Protein AF-A0A087UHM8-F1 (afdb_monomer)

Foldseek 3Di:
DLLVLLVVLLCCLLPPVLDPPDDPVSVVVNVVSLVVLLVQCPPPDPVSVLSSLVSVLVCLVSVSADPVRLVVVLVSLVVQCPPPDPSSVVSSVVSVVSSCVSPPDNPPADPVNVVVVVVVVVVVVVVVD

Nearest PDB structures (foldseek):
  6qj3-assembly1_A  TM=7.814E-01  e=3.454E-04  Thermochaetoides thermophila DSM 1495
  7q2y-assembly1_D  TM=8.364E-01  e=6.526E-03  Saccharomyces cerevisiae S288C
  7q2x-assembly1_D  TM=8.656E-01  e=9.486E-03  Saccharomyces cerevisiae S288C
  7qen-assembly1_D  TM=7.804E-01  e=3.825E-03  Saccharomyces cerevisiae
  8sor-assembly1_A  TM=7.474E-01  e=3.058E-01  Homo sapiens

Structure (mmCIF, N/CA/C/O backbone):
data_AF-A0A087UHM8-F1
#
_entry.id   AF-A0A087UHM8-F1
#
loop_
_atom_site.group_PDB
_atom_site.id
_atom_site.type_symbol
_atom_site.label_atom_id
_atom_site.label_alt_id
_atom_site.label_comp_id
_atom_site.label_asym_id
_atom_site.label_entity_id
_atom_site.label_seq_id
_atom_site.pdbx_PDB_ins_code
_atom_site.Cartn_x
_atom_site.Cartn_y
_atom_site.Cartn_z
_atom_site.occupancy
_atom_site.B_iso_or_equiv
_atom_site.auth_seq_id
_atom_site.auth_comp_id
_atom_site.auth_asym_id
_atom_site.auth_atom_id
_atom_site.pdbx_PDB_model_num
ATOM 1 N N . MET A 1 1 ? 13.728 0.138 -16.136 1.00 85.81 1 MET A N 1
ATOM 2 C CA . MET A 1 1 ? 13.274 1.528 -15.888 1.00 85.81 1 MET A CA 1
ATOM 3 C C . MET A 1 1 ? 12.219 1.598 -14.777 1.00 85.81 1 MET A C 1
ATOM 5 O O . MET A 1 1 ? 12.567 2.065 -13.703 1.00 85.81 1 MET A O 1
ATOM 9 N N . ARG A 1 2 ? 10.997 1.052 -14.948 1.00 93.50 2 ARG A N 1
ATOM 10 C CA . ARG A 1 2 ? 9.902 1.112 -13.938 1.00 93.50 2 ARG A CA 1
ATOM 11 C C . ARG A 1 2 ? 10.306 0.722 -12.505 1.00 93.50 2 ARG A C 1
ATOM 13 O O . ARG A 1 2 ? 10.028 1.460 -11.571 1.00 93.50 2 ARG A O 1
ATOM 20 N N . ASN A 1 3 ? 11.028 -0.387 -12.336 1.00 95.88 3 ASN A N 1
ATOM 21 C CA . ASN A 1 3 ? 11.473 -0.840 -11.009 1.00 95.88 3 ASN A CA 1
ATOM 22 C C . ASN A 1 3 ? 12.474 0.109 -10.335 1.00 95.88 3 ASN A C 1
ATOM 24 O O . ASN A 1 3 ? 12.480 0.207 -9.112 1.00 95.88 3 ASN A O 1
ATOM 28 N N . CYS A 1 4 ? 13.317 0.780 -11.125 1.00 96.50 4 CYS A N 1
ATOM 29 C CA . CYS A 1 4 ? 14.265 1.770 -10.617 1.00 96.50 4 CYS A CA 1
ATOM 30 C C . CYS A 1 4 ? 13.507 3.010 -10.131 1.00 96.50 4 CYS A C 1
ATOM 32 O O . CYS A 1 4 ? 13.696 3.429 -8.996 1.00 96.50 4 CYS A O 1
ATOM 34 N N . ALA A 1 5 ? 12.562 3.510 -10.937 1.00 96.44 5 ALA A N 1
ATOM 35 C CA . ALA A 1 5 ? 11.702 4.624 -10.544 1.00 96.44 5 ALA A CA 1
ATOM 36 C C . ALA A 1 5 ? 10.929 4.319 -9.250 1.00 96.44 5 ALA A C 1
ATOM 38 O O . ALA A 1 5 ? 10.967 5.114 -8.321 1.00 96.44 5 ALA A O 1
ATOM 39 N N . LEU A 1 6 ? 10.324 3.129 -9.138 1.00 97.31 6 LEU A N 1
ATOM 40 C CA . LEU A 1 6 ? 9.666 2.684 -7.903 1.00 97.31 6 LEU A CA 1
ATOM 41 C C . LEU A 1 6 ? 10.606 2.692 -6.692 1.00 97.31 6 LEU A C 1
ATOM 43 O O . LEU A 1 6 ? 10.217 3.140 -5.618 1.00 97.31 6 LEU A O 1
ATOM 47 N N . ALA A 1 7 ? 11.840 2.204 -6.854 1.00 96.25 7 ALA A N 1
ATOM 48 C CA . ALA A 1 7 ? 12.822 2.212 -5.774 1.00 96.25 7 ALA A CA 1
ATOM 49 C C . ALA A 1 7 ? 13.168 3.643 -5.338 1.00 96.25 7 ALA A C 1
ATOM 51 O O . ALA A 1 7 ? 13.171 3.921 -4.143 1.00 96.25 7 ALA A O 1
ATOM 52 N N . MET A 1 8 ? 13.394 4.546 -6.295 1.00 96.50 8 MET A N 1
ATOM 53 C CA . MET A 1 8 ? 13.693 5.952 -6.017 1.00 96.50 8 MET A CA 1
ATOM 54 C C . MET A 1 8 ? 12.533 6.655 -5.308 1.00 96.50 8 MET A C 1
ATOM 56 O O . MET A 1 8 ? 12.761 7.331 -4.310 1.00 96.50 8 MET A O 1
ATOM 60 N N . ILE A 1 9 ? 11.295 6.440 -5.765 1.00 96.06 9 ILE A N 1
ATOM 61 C CA . ILE A 1 9 ? 10.095 6.983 -5.111 1.00 96.06 9 ILE A CA 1
ATOM 62 C C . ILE A 1 9 ? 10.006 6.488 -3.665 1.00 96.06 9 ILE A C 1
ATOM 64 O O . ILE A 1 9 ? 9.800 7.283 -2.753 1.00 96.06 9 ILE A O 1
ATOM 68 N N . GLY A 1 10 ? 10.232 5.191 -3.438 1.00 95.50 10 GLY A N 1
ATOM 69 C CA . GLY A 1 10 ? 10.250 4.619 -2.094 1.00 95.50 10 GLY A CA 1
ATOM 70 C C . GLY A 1 10 ? 11.295 5.253 -1.177 1.00 95.50 10 GLY A C 1
ATOM 71 O O . GLY A 1 10 ? 11.014 5.508 -0.008 1.00 95.50 10 GLY A O 1
ATOM 72 N N . VAL A 1 11 ? 12.492 5.538 -1.701 1.00 94.38 11 VAL A N 1
ATOM 73 C CA . VAL A 1 11 ? 13.535 6.236 -0.939 1.00 94.38 11 VAL A CA 1
ATOM 74 C C . VAL A 1 11 ? 13.058 7.634 -0.559 1.00 94.38 11 VAL A C 1
ATOM 76 O O . VAL A 1 11 ? 13.056 7.928 0.632 1.00 94.38 11 VAL A O 1
ATOM 79 N N . ILE A 1 12 ? 12.578 8.430 -1.523 1.00 93.50 12 ILE A N 1
ATOM 80 C CA . ILE A 1 12 ? 12.076 9.801 -1.309 1.00 93.50 12 ILE A CA 1
ATOM 81 C C . ILE A 1 12 ? 10.981 9.822 -0.237 1.00 93.50 12 ILE A C 1
ATOM 83 O O . ILE A 1 12 ? 11.089 10.569 0.739 1.00 93.50 12 ILE A O 1
ATOM 87 N N . LEU A 1 13 ? 9.969 8.958 -0.375 1.00 92.94 13 LEU A N 1
ATOM 88 C CA . LEU A 1 13 ? 8.872 8.837 0.587 1.00 92.94 13 LEU A CA 1
ATOM 89 C C . LEU A 1 13 ? 9.386 8.529 1.999 1.00 92.94 13 LEU A C 1
ATOM 91 O O . LEU A 1 13 ? 8.918 9.126 2.963 1.00 92.94 13 LEU A O 1
ATOM 95 N N . SER A 1 14 ? 10.381 7.645 2.117 1.00 91.62 14 SER A N 1
ATOM 96 C CA . SER A 1 14 ? 10.913 7.231 3.416 1.00 91.62 14 SER A CA 1
ATOM 97 C C . SER A 1 14 ? 11.894 8.206 4.069 1.00 91.62 14 SER A C 1
ATOM 99 O O . SER A 1 14 ? 12.005 8.206 5.287 1.00 91.62 14 SER A O 1
ATOM 101 N N . SER A 1 15 ? 12.656 8.979 3.290 1.00 85.69 15 SER A N 1
ATOM 102 C CA . SER A 1 15 ? 13.743 9.815 3.821 1.00 85.69 15 SER A CA 1
ATOM 103 C C . SER A 1 15 ? 13.376 11.286 3.947 1.00 85.69 15 SER A C 1
ATOM 105 O O . SER A 1 15 ? 13.920 11.971 4.805 1.00 85.69 15 SER A O 1
ATOM 107 N N . THR A 1 16 ? 12.492 11.782 3.081 1.00 77.56 16 THR A N 1
ATOM 108 C CA . THR A 1 16 ? 12.178 13.219 2.997 1.00 77.56 16 THR A CA 1
ATOM 109 C C . THR A 1 16 ? 10.747 13.539 3.392 1.00 77.56 16 THR A C 1
ATOM 111 O O . THR A 1 16 ? 10.503 14.588 3.975 1.00 77.56 16 THR A O 1
ATOM 114 N N . LEU A 1 17 ? 9.809 12.626 3.126 1.00 77.88 17 LEU A N 1
ATOM 115 C CA . LEU A 1 17 ? 8.379 12.869 3.321 1.00 77.88 17 LEU A CA 1
ATOM 116 C C . LEU A 1 17 ? 7.784 12.075 4.489 1.00 77.88 17 LEU A C 1
ATOM 118 O O . LEU A 1 17 ? 6.568 12.056 4.632 1.00 77.88 17 LEU A O 1
ATOM 122 N N . ALA A 1 18 ? 8.610 11.413 5.305 1.00 74.44 18 ALA A N 1
ATOM 123 C CA . ALA A 1 18 ? 8.161 10.624 6.456 1.00 74.44 18 ALA A CA 1
ATOM 124 C C . ALA A 1 18 ? 7.846 11.471 7.705 1.00 74.44 18 ALA A C 1
ATOM 126 O O . ALA A 1 18 ? 7.227 10.968 8.634 1.00 74.44 18 ALA A O 1
ATOM 127 N N . ASN A 1 19 ? 8.259 12.742 7.736 1.00 74.06 19 ASN A N 1
ATOM 128 C CA . ASN A 1 19 ? 8.084 13.613 8.899 1.00 74.06 19 ASN A CA 1
ATOM 129 C C . ASN A 1 19 ? 6.641 14.129 9.011 1.00 74.06 19 ASN A C 1
ATOM 131 O O . ASN A 1 19 ? 6.028 14.492 8.011 1.00 74.06 19 ASN A O 1
ATOM 135 N N . GLU A 1 20 ? 6.132 14.264 10.237 1.00 68.88 20 GLU A N 1
ATOM 136 C CA . GLU A 1 20 ? 4.790 14.819 10.491 1.00 68.88 20 GLU A CA 1
ATOM 137 C C . GLU A 1 20 ? 4.698 16.327 10.179 1.00 68.88 20 GLU A C 1
ATOM 139 O O . GLU A 1 20 ? 3.629 16.839 9.857 1.00 68.88 20 GLU A O 1
ATOM 144 N N . ASN A 1 21 ? 5.832 17.037 10.196 1.00 78.19 21 ASN A N 1
ATOM 145 C CA . ASN A 1 21 ? 5.917 18.484 9.970 1.00 78.19 21 ASN A CA 1
ATOM 146 C C . ASN A 1 21 ? 6.279 18.842 8.517 1.00 78.19 21 ASN A C 1
ATOM 148 O O . ASN A 1 21 ? 7.210 19.613 8.278 1.00 78.19 21 ASN A O 1
ATOM 152 N N . ILE A 1 22 ? 5.577 18.267 7.540 1.00 84.69 22 ILE A N 1
ATOM 153 C CA . ILE A 1 22 ? 5.756 18.602 6.118 1.00 84.69 22 ILE A CA 1
ATOM 154 C C . ILE A 1 22 ? 4.816 19.731 5.679 1.00 84.69 22 ILE A C 1
ATOM 156 O O . ILE A 1 22 ? 3.696 19.879 6.169 1.00 84.69 22 ILE A O 1
ATOM 160 N N . SER A 1 23 ? 5.264 20.554 4.733 1.00 90.31 23 SER A N 1
ATOM 161 C CA . SER A 1 23 ? 4.442 21.612 4.141 1.00 90.31 23 SER A CA 1
ATOM 162 C C . SER A 1 23 ? 3.270 21.034 3.333 1.00 90.31 23 SER A C 1
ATOM 164 O O . SER A 1 23 ? 3.332 19.916 2.824 1.00 90.31 23 SER A O 1
ATOM 166 N N . LYS A 1 24 ? 2.215 21.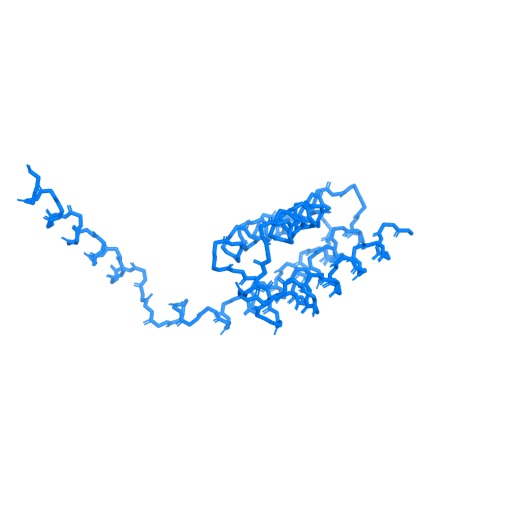829 3.097 1.00 89.44 24 LYS A N 1
ATOM 167 C CA . LYS A 1 24 ? 1.071 21.412 2.253 1.00 89.44 24 LYS A CA 1
ATOM 168 C C . LYS A 1 24 ? 1.490 20.937 0.855 1.00 89.44 24 LYS A C 1
ATOM 170 O O . LYS A 1 24 ? 0.857 20.059 0.278 1.00 89.44 24 LYS A O 1
ATOM 175 N N . LYS A 1 25 ? 2.551 21.528 0.296 1.00 91.38 25 LYS A N 1
ATOM 176 C CA . LYS A 1 25 ? 3.088 21.138 -1.014 1.00 91.38 25 LYS A CA 1
ATOM 177 C C . LYS A 1 25 ? 3.743 19.756 -0.959 1.00 91.38 25 LYS A C 1
ATOM 179 O O . LYS A 1 25 ? 3.548 18.957 -1.867 1.00 91.38 25 LYS A O 1
ATOM 184 N N . GLU A 1 26 ? 4.502 19.483 0.095 1.00 90.25 26 GLU A N 1
ATOM 185 C CA . GLU A 1 26 ? 5.150 18.188 0.326 1.00 90.25 26 GLU A CA 1
ATOM 186 C C . GLU A 1 26 ? 4.132 17.095 0.644 1.00 90.25 26 GLU A C 1
ATOM 188 O O . GLU A 1 26 ? 4.271 15.982 0.148 1.00 90.25 26 GLU A O 1
ATOM 193 N N . GLN A 1 27 ? 3.071 17.424 1.383 1.00 89.81 27 GLN A N 1
ATOM 194 C CA . GLN A 1 27 ? 1.961 16.507 1.633 1.00 89.81 27 GLN A CA 1
ATOM 195 C C . GLN A 1 27 ? 1.271 16.094 0.329 1.00 89.81 27 GLN A C 1
ATOM 197 O O . GLN A 1 27 ? 1.101 14.907 0.073 1.00 89.81 27 GLN A O 1
ATOM 202 N N . LYS A 1 28 ? 0.969 17.054 -0.553 1.00 91.62 28 LYS A N 1
ATOM 203 C CA . LYS A 1 28 ? 0.406 16.746 -1.873 1.00 91.62 28 LYS A CA 1
ATOM 204 C C . LYS A 1 28 ? 1.347 15.872 -2.712 1.00 91.62 28 LYS A C 1
ATOM 206 O O . LYS A 1 28 ? 0.912 14.902 -3.321 1.00 91.62 28 LYS A O 1
ATOM 211 N N . LEU A 1 29 ? 2.645 16.184 -2.718 1.00 93.12 29 LEU A N 1
ATOM 212 C CA . LEU A 1 29 ? 3.638 15.369 -3.424 1.00 93.12 29 LEU A CA 1
ATOM 213 C C . LEU A 1 29 ? 3.701 13.941 -2.862 1.00 93.12 29 LEU A C 1
ATOM 215 O O . LEU A 1 29 ? 3.833 12.986 -3.621 1.00 93.12 29 LEU A O 1
ATOM 219 N N . ARG A 1 30 ? 3.605 13.785 -1.540 1.00 92.94 30 ARG A N 1
ATOM 220 C CA . ARG A 1 30 ? 3.571 12.482 -0.875 1.00 92.94 30 ARG A CA 1
ATOM 221 C C . ARG A 1 30 ? 2.387 11.647 -1.356 1.00 92.94 30 ARG A C 1
ATOM 223 O O . ARG A 1 30 ? 2.595 10.498 -1.737 1.00 92.94 30 ARG A O 1
ATOM 230 N N . GLU A 1 31 ? 1.192 12.231 -1.377 1.00 92.88 31 GLU A N 1
ATOM 231 C CA . GLU A 1 31 ? -0.027 11.578 -1.867 1.00 92.88 31 GLU A CA 1
ATOM 232 C C . GLU A 1 31 ? 0.134 11.126 -3.328 1.00 92.88 31 GLU A C 1
ATOM 234 O O . GLU A 1 31 ? -0.065 9.952 -3.636 1.00 92.88 31 GLU A O 1
ATOM 239 N N . GLU A 1 32 ? 0.602 12.016 -4.210 1.00 95.50 32 GLU A N 1
ATOM 240 C CA . GLU A 1 32 ? 0.828 11.715 -5.634 1.00 95.50 32 GLU A CA 1
ATOM 241 C C . GLU A 1 32 ? 1.853 10.584 -5.840 1.00 95.50 32 GLU A C 1
ATOM 243 O O . GLU A 1 32 ? 1.663 9.678 -6.662 1.00 95.50 32 GLU A O 1
ATOM 248 N N . LEU A 1 33 ? 2.957 10.616 -5.086 1.00 95.94 33 LEU A N 1
ATOM 249 C CA . LEU A 1 33 ? 4.006 9.601 -5.151 1.00 95.94 33 LEU A CA 1
ATOM 250 C C . LEU A 1 33 ? 3.529 8.247 -4.620 1.00 95.94 33 LEU A C 1
ATOM 252 O O . LEU A 1 33 ? 3.871 7.213 -5.203 1.00 95.94 33 LEU A O 1
ATOM 256 N N . LEU A 1 34 ? 2.749 8.238 -3.539 1.00 95.88 34 LEU A N 1
ATOM 257 C CA . LEU A 1 34 ? 2.176 7.014 -2.991 1.00 95.88 34 LEU A CA 1
ATOM 258 C C . LEU A 1 34 ? 1.177 6.400 -3.979 1.00 95.88 34 LEU A C 1
ATOM 260 O O . LEU A 1 34 ? 1.309 5.220 -4.311 1.00 95.88 34 LEU A O 1
ATOM 264 N N . GLU A 1 35 ? 0.284 7.206 -4.557 1.00 96.38 35 GLU A N 1
ATOM 265 C CA . GLU A 1 35 ? -0.648 6.774 -5.606 1.00 96.38 35 GLU A CA 1
ATOM 266 C C . GLU A 1 35 ? 0.102 6.170 -6.807 1.00 96.38 35 GLU A C 1
ATOM 268 O O . GLU A 1 35 ? -0.279 5.130 -7.355 1.00 96.38 35 GLU A O 1
ATOM 273 N N . HIS A 1 36 ? 1.239 6.759 -7.192 1.00 96.69 36 HIS A N 1
ATOM 274 C CA . HIS A 1 36 ? 2.081 6.223 -8.262 1.00 96.69 36 HIS A CA 1
ATOM 275 C C . HIS A 1 36 ? 2.648 4.834 -7.952 1.00 96.69 36 HIS A C 1
ATOM 277 O O . HIS A 1 36 ? 2.771 4.014 -8.873 1.00 96.69 36 HIS A O 1
ATOM 283 N N . VAL A 1 37 ? 3.000 4.556 -6.694 1.00 97.69 37 VAL A N 1
ATOM 284 C CA . VAL A 1 37 ? 3.444 3.228 -6.248 1.00 97.69 37 VAL A CA 1
ATOM 285 C C . VAL A 1 37 ? 2.266 2.255 -6.225 1.00 97.69 37 VAL A C 1
ATOM 287 O O . VAL A 1 37 ? 2.374 1.156 -6.776 1.00 97.69 37 VAL A O 1
ATOM 290 N N . GLU A 1 38 ? 1.132 2.658 -5.656 1.00 97.25 38 GLU A N 1
ATOM 291 C CA . GLU A 1 38 ? -0.082 1.843 -5.558 1.00 97.25 38 GLU A CA 1
ATOM 292 C C . GLU A 1 38 ? -0.610 1.425 -6.933 1.00 97.25 38 GLU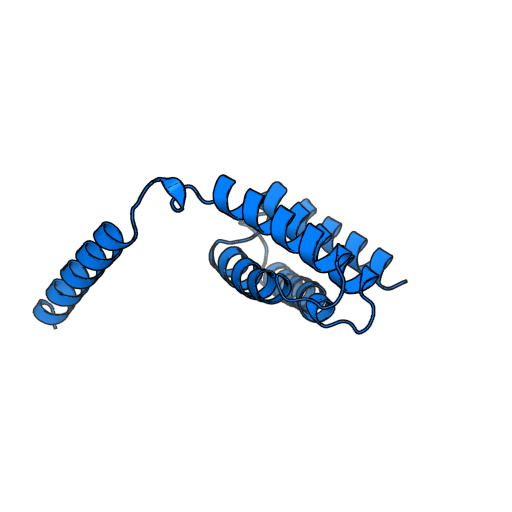 A C 1
ATOM 294 O O . GLU A 1 38 ? -0.900 0.248 -7.164 1.00 97.25 38 GLU A O 1
ATOM 299 N N . ALA A 1 39 ? -0.619 2.340 -7.904 1.00 97.12 39 ALA A N 1
ATOM 300 C CA . ALA A 1 39 ? -1.032 2.054 -9.274 1.00 97.12 39 ALA A CA 1
ATOM 301 C C . ALA A 1 39 ? -0.172 0.963 -9.947 1.00 97.12 39 ALA A C 1
ATOM 303 O O . ALA A 1 39 ? -0.619 0.294 -10.885 1.00 97.12 39 ALA A O 1
ATOM 304 N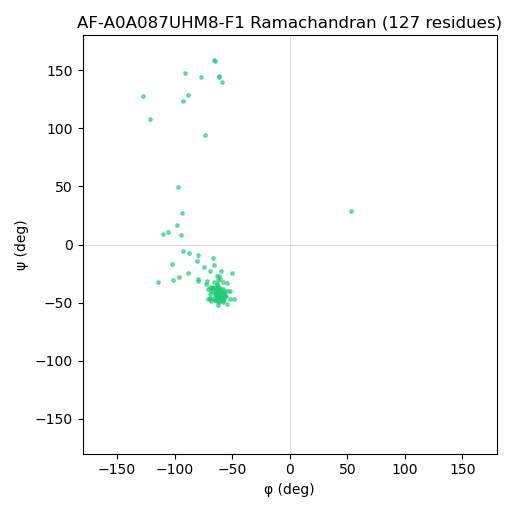 N . ARG A 1 40 ? 1.066 0.731 -9.481 1.00 97.69 40 ARG A N 1
ATOM 305 C CA . ARG A 1 40 ? 1.929 -0.351 -9.988 1.00 97.69 40 ARG A CA 1
ATOM 306 C C . ARG A 1 40 ? 1.593 -1.727 -9.417 1.00 97.69 40 ARG A C 1
ATOM 308 O O . ARG A 1 40 ? 2.074 -2.720 -9.960 1.00 97.69 40 ARG A O 1
ATOM 315 N N . LEU A 1 41 ? 0.715 -1.837 -8.418 1.00 97.94 41 LEU A N 1
ATOM 316 C CA . LEU A 1 41 ? 0.180 -3.126 -7.948 1.00 97.94 41 LEU A CA 1
ATOM 317 C C . LEU A 1 41 ? -0.691 -3.834 -9.004 1.00 97.94 41 LEU A C 1
ATOM 319 O O . LEU A 1 41 ? -0.914 -5.049 -8.918 1.00 97.94 41 LEU A O 1
ATOM 323 N N . LEU A 1 42 ? -1.156 -3.092 -10.013 1.00 96.69 42 LEU A N 1
ATOM 324 C CA . LEU A 1 42 ? -1.944 -3.583 -11.147 1.00 96.69 42 LEU A CA 1
ATOM 325 C C . LEU A 1 42 ? -1.141 -3.656 -12.458 1.00 96.69 42 LEU A C 1
ATOM 327 O O . LEU A 1 42 ? -1.719 -3.866 -13.520 1.00 96.69 42 LEU A O 1
ATOM 331 N N . ASP A 1 43 ? 0.184 -3.496 -12.405 1.00 98.12 43 ASP A N 1
ATOM 332 C CA . ASP A 1 43 ? 1.031 -3.552 -13.598 1.00 98.12 43 ASP A CA 1
ATOM 333 C C . ASP A 1 43 ? 0.959 -4.925 -14.296 1.00 98.12 43 ASP A C 1
ATOM 335 O O . ASP A 1 43 ? 0.874 -5.971 -13.649 1.00 98.12 43 ASP A O 1
ATOM 339 N N . THR A 1 44 ? 1.038 -4.943 -15.627 1.00 97.44 44 THR A N 1
ATOM 340 C CA . THR A 1 44 ? 1.017 -6.187 -16.414 1.00 97.44 44 THR A CA 1
ATOM 341 C C . THR A 1 44 ? 2.197 -7.106 -16.091 1.00 97.44 44 THR A C 1
ATOM 343 O O . THR A 1 44 ? 2.095 -8.327 -16.211 1.00 97.44 44 THR A O 1
ATOM 346 N N . ASN A 1 45 ? 3.322 -6.542 -15.646 1.00 97.81 45 ASN A N 1
ATOM 347 C CA . ASN A 1 45 ? 4.526 -7.284 -15.318 1.00 97.81 45 ASN A CA 1
ATOM 348 C C . ASN A 1 45 ? 4.564 -7.665 -13.824 1.00 97.81 45 ASN A C 1
ATOM 350 O O . ASN A 1 45 ? 4.555 -6.818 -12.927 1.00 97.81 45 ASN A O 1
ATOM 354 N N . SER A 1 46 ? 4.682 -8.966 -13.540 1.00 98.31 46 SER A N 1
ATOM 355 C CA . SER A 1 46 ? 4.751 -9.506 -12.173 1.00 98.31 46 SER A CA 1
ATOM 356 C C . SER A 1 46 ? 5.940 -8.992 -11.352 1.00 98.31 46 SER A C 1
ATOM 358 O O . SER A 1 46 ? 5.818 -8.861 -10.132 1.00 98.31 46 SER A O 1
ATOM 360 N N . PHE A 1 47 ? 7.068 -8.659 -11.983 1.00 98.25 47 PHE A N 1
ATOM 361 C CA . PHE A 1 47 ? 8.232 -8.088 -11.304 1.00 98.25 47 PHE A CA 1
ATOM 362 C C . PHE A 1 47 ? 7.998 -6.639 -10.875 1.00 98.25 47 PHE A C 1
ATOM 364 O O . PHE A 1 47 ? 8.480 -6.245 -9.817 1.00 98.25 47 PHE A O 1
ATOM 371 N N . VAL A 1 48 ? 7.237 -5.862 -11.653 1.00 98.50 48 VAL A N 1
ATOM 372 C CA . VAL A 1 48 ? 6.871 -4.483 -11.289 1.00 98.50 48 VAL A CA 1
ATOM 373 C C . VAL A 1 48 ? 5.898 -4.498 -10.115 1.00 98.50 48 VAL A C 1
ATOM 375 O O . VAL A 1 48 ? 6.136 -3.815 -9.122 1.00 98.50 48 VAL A O 1
ATOM 378 N N . ARG A 1 49 ? 4.873 -5.361 -10.170 1.00 98.56 49 ARG A N 1
ATOM 379 C CA . ARG A 1 49 ? 3.940 -5.566 -9.050 1.00 98.56 49 ARG A CA 1
ATOM 380 C C . ARG A 1 49 ? 4.672 -5.997 -7.784 1.00 98.56 49 ARG A C 1
ATOM 382 O O . ARG A 1 49 ? 4.491 -5.391 -6.737 1.00 98.56 49 ARG A O 1
ATOM 389 N N . SER A 1 50 ? 5.563 -6.986 -7.890 1.00 98.50 50 SER A N 1
ATOM 390 C CA . SER A 1 50 ? 6.388 -7.432 -6.757 1.00 98.50 50 SER A CA 1
ATOM 391 C C . SER A 1 50 ? 7.249 -6.297 -6.198 1.00 98.50 50 SER A C 1
ATOM 393 O O . SER A 1 50 ? 7.340 -6.146 -4.984 1.00 98.50 50 SER A O 1
ATOM 395 N N . LYS A 1 51 ? 7.851 -5.470 -7.064 1.00 98.50 51 LYS A N 1
ATOM 396 C CA . LYS A 1 51 ? 8.666 -4.330 -6.634 1.00 98.50 51 LYS A CA 1
ATOM 397 C C . LYS A 1 51 ? 7.836 -3.253 -5.932 1.00 98.50 51 LYS A C 1
ATOM 399 O O . LYS A 1 51 ? 8.311 -2.705 -4.944 1.00 98.50 51 LYS A O 1
ATOM 404 N N . ALA A 1 52 ? 6.617 -2.980 -6.394 1.00 98.56 52 ALA A N 1
ATOM 405 C CA . ALA A 1 52 ? 5.703 -2.057 -5.723 1.00 98.56 52 ALA A CA 1
ATOM 406 C C . ALA A 1 52 ? 5.375 -2.539 -4.299 1.00 98.56 52 ALA A C 1
ATOM 408 O O . ALA A 1 52 ? 5.511 -1.770 -3.352 1.00 98.56 52 ALA A O 1
ATOM 409 N N . ILE A 1 53 ? 5.078 -3.834 -4.124 1.00 98.56 53 ILE A N 1
ATOM 410 C CA . ILE A 1 53 ? 4.856 -4.423 -2.790 1.00 98.56 53 ILE A CA 1
ATOM 411 C C . ILE A 1 53 ? 6.102 -4.283 -1.905 1.00 98.56 53 ILE A C 1
ATOM 413 O O . ILE A 1 53 ? 5.988 -3.930 -0.738 1.00 98.56 53 ILE A O 1
ATOM 417 N N . GLN A 1 54 ? 7.297 -4.525 -2.448 1.00 98.31 54 GLN A N 1
ATOM 418 C CA . GLN A 1 54 ? 8.550 -4.373 -1.697 1.00 98.31 54 GLN A CA 1
ATOM 419 C C . GLN A 1 54 ? 8.799 -2.931 -1.252 1.00 98.31 54 GLN A C 1
ATOM 421 O O . GLN A 1 54 ? 9.290 -2.714 -0.150 1.00 98.31 54 GLN A O 1
ATOM 426 N N . VAL A 1 55 ? 8.465 -1.949 -2.094 1.00 98.12 55 VAL A N 1
ATOM 427 C CA . VAL A 1 55 ? 8.561 -0.530 -1.730 1.00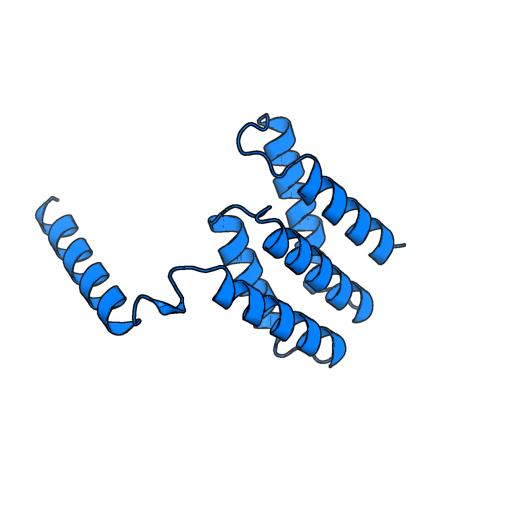 98.12 55 VAL A CA 1
ATOM 428 C C . VAL A 1 55 ? 7.589 -0.209 -0.600 1.00 98.12 55 VAL A C 1
ATOM 430 O O . VAL A 1 55 ? 8.013 0.350 0.404 1.00 98.12 55 VAL A O 1
ATOM 433 N N . LEU A 1 56 ? 6.328 -0.631 -0.707 1.00 97.81 56 LEU A N 1
ATOM 434 C CA . LEU A 1 56 ? 5.327 -0.427 0.345 1.00 97.81 56 LEU A CA 1
ATOM 435 C C . LEU A 1 56 ? 5.728 -1.115 1.659 1.00 97.81 56 LEU A C 1
ATOM 437 O O . LEU A 1 56 ? 5.570 -0.536 2.728 1.00 97.81 56 LEU A O 1
ATOM 441 N N . LYS A 1 57 ? 6.318 -2.314 1.585 1.00 96.81 57 LYS A N 1
ATOM 442 C CA . LYS A 1 57 ? 6.863 -3.030 2.748 1.00 96.81 57 LYS A CA 1
ATOM 443 C C . LYS A 1 57 ? 7.994 -2.255 3.426 1.00 96.81 57 LYS A C 1
ATOM 445 O O . LYS A 1 57 ? 8.017 -2.165 4.644 1.00 96.81 57 LYS A O 1
ATOM 450 N N . MET A 1 58 ? 8.897 -1.666 2.648 1.00 96.25 58 MET A N 1
ATOM 451 C CA . MET A 1 58 ? 9.960 -0.811 3.181 1.00 96.25 58 MET A CA 1
ATOM 452 C C . MET A 1 58 ? 9.400 0.464 3.836 1.00 96.25 58 MET A C 1
ATOM 454 O O . MET A 1 58 ? 9.945 0.913 4.838 1.00 96.25 58 MET A O 1
ATOM 458 N N . LEU A 1 59 ? 8.336 1.063 3.286 1.00 94.88 59 LEU A N 1
ATOM 459 C CA . LEU A 1 59 ? 7.685 2.220 3.917 1.00 94.88 59 LEU A CA 1
ATOM 460 C C . LEU A 1 59 ? 7.046 1.837 5.253 1.00 94.88 59 LEU A C 1
ATOM 462 O O . LEU A 1 59 ? 7.215 2.552 6.233 1.00 94.88 59 LEU A O 1
ATOM 466 N N . LEU A 1 60 ? 6.384 0.680 5.293 1.00 93.44 60 LEU A N 1
ATOM 467 C CA . LEU A 1 60 ? 5.847 0.091 6.514 1.00 93.44 60 LEU A CA 1
ATOM 468 C C . LEU A 1 60 ? 6.946 -0.146 7.566 1.00 93.44 60 LEU A C 1
ATOM 470 O O . LEU A 1 60 ? 6.787 0.251 8.712 1.00 93.44 60 LEU A O 1
ATOM 474 N N . GLU A 1 61 ? 8.074 -0.740 7.174 1.00 92.00 61 GLU A N 1
ATOM 475 C CA . GLU A 1 61 ? 9.232 -0.996 8.051 1.00 92.00 61 GLU A CA 1
ATOM 476 C C . GLU A 1 61 ? 9.822 0.249 8.695 1.00 92.00 61 GLU A C 1
ATOM 478 O O . GLU A 1 61 ? 10.364 0.179 9.792 1.00 92.00 61 GLU A O 1
ATOM 483 N N . LYS A 1 62 ? 9.759 1.368 7.983 1.00 91.69 62 LYS A N 1
ATOM 484 C CA . LYS A 1 62 ? 10.301 2.646 8.433 1.00 91.69 62 LYS A CA 1
ATOM 485 C C . LYS A 1 62 ? 9.261 3.517 9.128 1.00 91.69 62 LYS A C 1
ATOM 487 O O . LYS A 1 62 ? 9.536 4.693 9.335 1.00 91.69 62 LYS A O 1
ATOM 492 N N . GLU A 1 63 ? 8.071 2.976 9.394 1.00 89.31 63 GLU A N 1
ATOM 493 C CA . GLU A 1 63 ? 6.940 3.717 9.966 1.00 89.31 63 GLU A CA 1
ATOM 494 C C . GLU A 1 63 ? 6.611 4.985 9.157 1.00 89.31 63 GLU A C 1
ATOM 496 O O . GLU A 1 63 ? 6.091 5.975 9.656 1.00 89.31 63 GLU A O 1
ATOM 501 N N . ALA A 1 64 ? 6.896 4.942 7.854 1.00 90.69 64 ALA A N 1
ATOM 502 C CA . ALA A 1 64 ? 6.774 6.067 6.944 1.00 90.69 64 ALA A CA 1
ATOM 503 C C . ALA A 1 64 ? 5.410 6.082 6.245 1.00 90.69 64 ALA A C 1
ATOM 505 O O . ALA A 1 64 ? 5.331 6.564 5.118 1.00 90.69 64 ALA A O 1
ATOM 506 N N . LEU A 1 65 ? 4.363 5.519 6.857 1.00 89.25 65 LEU A N 1
ATOM 507 C CA . LEU A 1 65 ? 2.972 5.538 6.391 1.00 89.25 65 LEU A CA 1
ATOM 508 C C . LEU A 1 65 ? 2.083 6.048 7.526 1.00 89.25 65 LEU A C 1
ATOM 510 O O . LEU A 1 65 ? 2.115 5.502 8.628 1.00 89.25 65 LEU A O 1
ATOM 514 N N . ALA A 1 66 ? 1.255 7.051 7.246 1.00 86.94 66 ALA A N 1
ATOM 515 C CA . ALA A 1 66 ? 0.229 7.496 8.178 1.00 86.94 66 ALA A CA 1
ATOM 516 C C . ALA A 1 66 ? -0.811 6.387 8.390 1.00 86.94 66 ALA A C 1
ATOM 518 O O . ALA A 1 66 ? -1.007 5.529 7.529 1.00 86.94 66 ALA A O 1
ATOM 519 N N . SER A 1 67 ? -1.540 6.432 9.510 1.00 84.19 67 SER A N 1
ATOM 520 C CA . SER A 1 67 ? -2.515 5.383 9.853 1.00 84.19 67 SER A CA 1
ATOM 521 C C . SER A 1 67 ? -3.506 5.097 8.717 1.00 84.19 67 SER A C 1
ATOM 523 O O . SER A 1 67 ? -3.697 3.942 8.349 1.00 84.19 67 SER A O 1
ATOM 525 N N . ILE A 1 68 ? -4.094 6.132 8.106 1.00 87.25 68 ILE A N 1
ATOM 526 C CA . ILE A 1 68 ? -5.057 5.963 7.005 1.00 87.25 68 ILE A CA 1
ATOM 527 C C . ILE A 1 68 ? -4.423 5.343 5.749 1.00 87.25 68 ILE A C 1
ATOM 529 O O . ILE A 1 68 ? -4.995 4.432 5.152 1.00 87.25 68 ILE A O 1
ATOM 533 N N . GLU A 1 69 ? -3.218 5.787 5.382 1.00 90.19 69 GLU A N 1
ATOM 534 C CA . GLU A 1 69 ? -2.455 5.257 4.246 1.00 90.19 69 GLU A CA 1
ATOM 535 C C . GLU A 1 69 ? -2.121 3.783 4.478 1.00 90.19 69 GLU A C 1
ATOM 537 O O . GLU A 1 69 ? -2.294 2.948 3.595 1.00 90.19 69 GLU A O 1
ATOM 542 N N . LEU A 1 70 ? -1.706 3.448 5.699 1.00 89.94 70 LEU A N 1
ATOM 543 C CA . LEU A 1 70 ? -1.355 2.097 6.089 1.00 89.94 70 LEU A CA 1
ATOM 544 C C . LEU A 1 70 ? -2.533 1.125 5.907 1.00 89.94 70 LEU A C 1
ATOM 546 O O . LEU A 1 70 ? -2.356 0.055 5.318 1.00 89.94 70 LEU A O 1
ATOM 550 N N . TYR A 1 71 ? -3.733 1.494 6.368 1.00 89.88 71 TYR A N 1
ATOM 551 C CA . TYR A 1 71 ? -4.935 0.673 6.185 1.00 89.88 71 TYR A CA 1
ATOM 552 C C . TYR A 1 71 ? -5.309 0.515 4.703 1.00 89.88 71 TYR A C 1
ATOM 554 O O . TYR A 1 71 ? -5.606 -0.601 4.264 1.00 89.88 71 TYR A O 1
ATOM 562 N N . ASN A 1 72 ? -5.242 1.596 3.920 1.00 93.31 72 ASN A N 1
ATOM 563 C CA . ASN A 1 72 ? -5.536 1.567 2.484 1.00 93.31 72 ASN A CA 1
ATOM 564 C C . ASN A 1 72 ? -4.563 0.648 1.732 1.00 93.31 72 ASN A C 1
ATOM 566 O O . ASN A 1 72 ? -4.981 -0.255 0.999 1.00 93.31 72 ASN A O 1
ATOM 570 N N . VAL A 1 73 ? -3.262 0.807 1.983 1.00 95.44 73 VAL A N 1
ATOM 571 C CA . VAL A 1 73 ? -2.212 -0.038 1.411 1.00 95.44 73 VAL A CA 1
ATOM 572 C C . VAL A 1 73 ? -2.428 -1.497 1.804 1.00 95.44 73 VAL A C 1
ATOM 574 O O . VAL A 1 73 ? -2.409 -2.370 0.935 1.00 95.44 73 VAL A O 1
ATOM 577 N N . ALA A 1 74 ? -2.696 -1.792 3.079 1.00 94.56 74 ALA A N 1
ATOM 578 C CA . ALA A 1 74 ? -2.952 -3.159 3.530 1.00 94.56 74 ALA A CA 1
ATOM 579 C C . ALA A 1 74 ? -4.139 -3.795 2.787 1.00 94.56 74 ALA A C 1
ATOM 581 O O . ALA A 1 74 ? -4.041 -4.938 2.330 1.00 94.56 74 ALA A O 1
ATOM 582 N N . GLN A 1 75 ? -5.226 -3.047 2.570 1.00 95.44 75 GLN A N 1
ATOM 583 C CA . GLN A 1 75 ? -6.376 -3.521 1.800 1.00 95.44 75 GLN A CA 1
ATOM 584 C C . GLN A 1 75 ? -6.007 -3.838 0.340 1.00 95.44 75 GLN A C 1
ATOM 586 O O . GLN A 1 75 ? -6.426 -4.870 -0.199 1.00 95.44 75 GLN A O 1
ATOM 591 N N . LEU A 1 76 ? -5.199 -2.989 -0.303 1.00 97.12 76 LEU A N 1
ATOM 592 C CA . LEU A 1 76 ? -4.707 -3.225 -1.663 1.00 97.12 76 LEU A CA 1
ATOM 593 C C . LEU A 1 76 ? -3.809 -4.468 -1.733 1.00 97.12 76 LEU A C 1
ATOM 595 O O . LEU A 1 76 ? -3.955 -5.287 -2.647 1.00 97.12 76 LEU A O 1
ATOM 599 N N . ILE A 1 77 ? -2.920 -4.654 -0.754 1.00 97.75 77 ILE A N 1
ATOM 600 C CA . ILE A 1 77 ? -2.024 -5.812 -0.683 1.00 97.75 77 ILE A CA 1
ATOM 601 C C . ILE A 1 77 ? -2.789 -7.114 -0.415 1.00 97.75 77 ILE A C 1
ATOM 603 O O . ILE A 1 77 ? -2.471 -8.130 -1.037 1.00 97.75 77 ILE A O 1
ATOM 607 N N . CYS A 1 78 ? -3.841 -7.106 0.408 1.00 97.38 78 CYS A N 1
ATOM 608 C CA . CYS A 1 78 ? -4.713 -8.272 0.598 1.00 97.38 78 CYS A CA 1
ATOM 609 C C . CYS A 1 78 ? -5.253 -8.806 -0.738 1.00 97.38 78 CYS A C 1
ATOM 611 O O . CYS A 1 78 ? -5.229 -10.012 -0.990 1.00 97.38 78 CYS A O 1
ATOM 613 N N . ARG A 1 79 ? -5.630 -7.917 -1.669 1.00 96.38 79 ARG A N 1
ATOM 614 C CA . ARG A 1 79 ? -6.080 -8.298 -3.024 1.00 96.38 79 ARG A CA 1
ATOM 615 C C . ARG A 1 79 ? -4.974 -8.917 -3.887 1.00 96.38 79 ARG A C 1
ATOM 617 O O . ARG A 1 79 ? -5.256 -9.406 -4.981 1.00 96.38 79 ARG A O 1
ATOM 624 N N . ARG A 1 80 ? -3.703 -8.850 -3.477 1.00 97.88 80 ARG A N 1
ATOM 625 C CA . ARG A 1 80 ? -2.551 -9.475 -4.158 1.00 97.88 80 ARG A CA 1
ATOM 626 C C . ARG A 1 80 ? -2.224 -10.872 -3.624 1.00 97.88 80 ARG A C 1
ATOM 628 O O . ARG A 1 80 ? -1.416 -11.568 -4.234 1.00 97.88 80 ARG A O 1
ATOM 635 N N . LEU A 1 81 ? -2.896 -11.343 -2.570 1.00 97.88 81 LEU A N 1
ATOM 636 C CA . LEU A 1 81 ? -2.796 -12.741 -2.129 1.00 97.88 81 LEU A CA 1
ATOM 637 C C . LEU A 1 81 ? -3.306 -13.734 -3.183 1.00 97.88 81 LEU A C 1
ATOM 639 O O . LEU A 1 81 ? -2.820 -14.858 -3.254 1.00 97.88 81 LEU A O 1
ATOM 643 N N . GLN A 1 82 ? -4.235 -13.307 -4.038 1.00 97.12 82 GLN A N 1
ATOM 644 C CA . GLN A 1 82 ? -4.796 -14.108 -5.132 1.00 97.12 82 GLN A CA 1
ATOM 645 C C . GLN A 1 82 ? -4.137 -13.811 -6.488 1.00 97.12 82 GLN A C 1
ATOM 647 O O . GLN A 1 82 ? -4.681 -14.133 -7.542 1.00 97.12 82 GLN A O 1
ATOM 652 N N . ASP A 1 83 ? -2.967 -13.167 -6.494 1.00 98.50 83 ASP A N 1
ATOM 653 C CA . ASP A 1 83 ? -2.272 -12.852 -7.738 1.00 98.50 83 ASP A CA 1
ATOM 654 C C . ASP A 1 83 ? -1.897 -14.121 -8.517 1.00 98.50 83 ASP A C 1
ATOM 656 O O . ASP A 1 83 ? -1.492 -15.116 -7.918 1.00 98.50 83 ASP A O 1
ATOM 660 N N . LYS A 1 84 ? -1.952 -14.087 -9.855 1.00 97.69 84 LYS A N 1
ATOM 661 C CA . LYS A 1 84 ? -1.527 -15.206 -10.714 1.00 97.69 84 LYS A CA 1
ATOM 662 C C . LYS A 1 84 ? -0.064 -15.601 -10.477 1.00 97.69 84 LYS A C 1
ATOM 664 O O . LYS A 1 84 ? 0.269 -16.787 -10.486 1.00 97.69 84 LYS A O 1
ATOM 669 N N . ALA A 1 85 ? 0.813 -14.626 -10.253 1.00 98.31 85 ALA A N 1
ATOM 670 C CA . ALA A 1 85 ? 2.244 -14.848 -10.127 1.00 98.31 85 ALA A CA 1
ATOM 671 C C . ALA A 1 85 ? 2.645 -15.156 -8.673 1.00 98.31 85 ALA A C 1
ATOM 673 O O . ALA A 1 85 ? 2.332 -14.410 -7.744 1.00 98.31 85 ALA A O 1
ATOM 674 N N . SER A 1 86 ? 3.382 -16.251 -8.472 1.00 98.25 86 SER A N 1
ATOM 675 C CA . SER A 1 86 ? 3.795 -16.719 -7.140 1.00 98.25 86 SER A CA 1
ATOM 676 C C . SER A 1 86 ? 4.709 -15.733 -6.408 1.00 98.25 86 SER A C 1
ATOM 678 O O . SER A 1 86 ? 4.597 -15.582 -5.193 1.00 98.25 86 SER A O 1
ATOM 680 N N . ASN A 1 87 ? 5.576 -15.020 -7.134 1.00 98.25 87 ASN A N 1
ATOM 681 C CA . ASN A 1 87 ? 6.437 -13.981 -6.567 1.00 98.25 87 ASN A CA 1
ATOM 682 C C . ASN A 1 87 ? 5.621 -12.832 -5.956 1.00 98.25 87 ASN A C 1
ATOM 684 O O . ASN A 1 87 ? 5.944 -12.379 -4.860 1.00 98.25 87 ASN A O 1
ATOM 688 N N . VAL A 1 88 ? 4.539 -12.405 -6.608 1.00 98.75 88 VAL A N 1
ATOM 689 C CA . VAL A 1 88 ? 3.652 -11.360 -6.085 1.00 98.75 88 VAL A CA 1
ATOM 690 C C . VAL A 1 88 ? 2.965 -11.849 -4.811 1.00 98.75 88 VAL A C 1
ATOM 692 O O . VAL A 1 88 ? 3.037 -11.161 -3.794 1.00 98.75 88 VAL A O 1
ATOM 695 N N . ARG A 1 89 ? 2.404 -13.070 -4.819 1.00 98.75 89 ARG A N 1
ATOM 696 C CA . ARG A 1 89 ? 1.782 -13.671 -3.623 1.00 98.75 89 ARG A CA 1
ATOM 697 C C . ARG A 1 89 ? 2.760 -13.767 -2.448 1.00 98.75 89 ARG A C 1
ATOM 699 O O . ARG A 1 89 ? 2.410 -13.398 -1.332 1.00 98.75 89 ARG A O 1
ATOM 706 N N . LYS A 1 90 ? 4.005 -14.198 -2.697 1.00 98.56 90 LYS A N 1
ATOM 707 C CA . LYS A 1 90 ? 5.063 -14.275 -1.672 1.00 98.56 90 LYS A CA 1
ATOM 708 C C . LYS A 1 90 ? 5.354 -12.910 -1.045 1.00 98.56 90 LYS A C 1
ATOM 710 O O . LYS A 1 90 ? 5.433 -12.812 0.175 1.00 98.56 90 LYS A O 1
ATOM 715 N N . ASN A 1 91 ? 5.496 -11.863 -1.861 1.00 98.50 91 ASN A N 1
ATOM 716 C CA . ASN A 1 91 ? 5.735 -10.511 -1.347 1.00 98.50 91 ASN A CA 1
ATOM 717 C C . ASN A 1 91 ? 4.512 -9.967 -0.588 1.00 98.50 91 ASN A C 1
ATOM 719 O O . ASN A 1 91 ? 4.688 -9.331 0.445 1.00 98.50 91 ASN A O 1
ATOM 723 N N . ALA A 1 92 ? 3.288 -10.251 -1.051 1.00 98.50 92 ALA A N 1
ATOM 724 C CA . ALA A 1 92 ? 2.061 -9.848 -0.361 1.00 98.50 92 ALA A CA 1
ATOM 725 C C . ALA A 1 92 ? 1.947 -10.489 1.033 1.00 98.50 92 ALA A C 1
ATOM 727 O O . ALA A 1 92 ? 1.685 -9.789 2.006 1.00 98.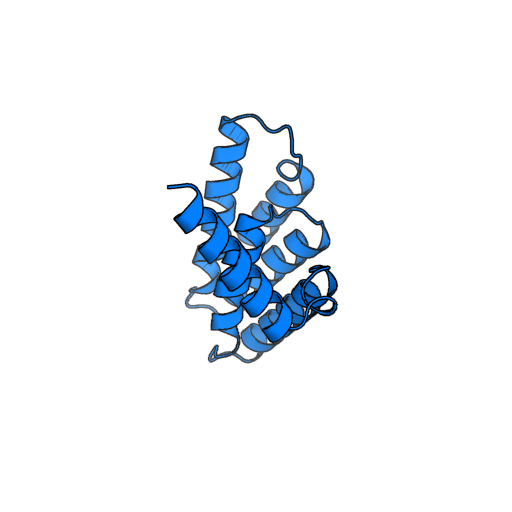50 92 ALA A O 1
ATOM 728 N N . MET A 1 93 ? 2.219 -11.795 1.151 1.00 98.12 93 MET A N 1
ATOM 729 C CA . MET A 1 93 ? 2.251 -12.481 2.451 1.00 98.12 93 MET A CA 1
ATOM 730 C C . MET A 1 93 ? 3.303 -11.879 3.388 1.00 98.12 93 MET A C 1
ATOM 732 O O . MET A 1 93 ? 3.013 -11.642 4.556 1.00 98.12 93 MET A O 1
ATOM 736 N N . ALA A 1 94 ? 4.504 -11.589 2.876 1.00 97.44 94 ALA A N 1
ATOM 737 C CA . ALA A 1 94 ? 5.569 -10.984 3.673 1.00 97.44 94 ALA A CA 1
ATOM 738 C C . ALA A 1 94 ? 5.206 -9.576 4.176 1.00 97.44 94 ALA A C 1
ATOM 740 O O . ALA A 1 94 ? 5.520 -9.239 5.314 1.00 97.44 94 ALA A O 1
ATOM 741 N N . PHE A 1 95 ? 4.533 -8.767 3.350 1.00 97.44 95 PHE A N 1
ATOM 742 C CA . PHE A 1 95 ? 4.001 -7.470 3.771 1.00 97.44 95 PHE A CA 1
ATOM 743 C C . PHE A 1 95 ? 2.952 -7.633 4.878 1.00 97.44 95 PHE A C 1
ATOM 745 O O . PHE A 1 95 ? 3.051 -6.979 5.907 1.00 97.44 95 PHE A O 1
ATOM 752 N N . LEU A 1 96 ? 1.965 -8.518 4.697 1.00 95.50 96 LEU A N 1
ATOM 753 C CA . LEU A 1 96 ? 0.863 -8.671 5.656 1.00 95.50 96 LEU A CA 1
ATOM 754 C C . LEU A 1 96 ? 1.321 -9.236 7.000 1.00 95.50 96 LEU A C 1
ATOM 756 O O . LEU A 1 96 ? 0.846 -8.784 8.037 1.00 95.50 96 LEU A O 1
ATOM 760 N N . ALA A 1 97 ? 2.273 -10.170 6.995 1.00 93.94 97 ALA A N 1
ATOM 761 C CA . ALA A 1 97 ? 2.887 -10.662 8.225 1.00 93.94 97 ALA A CA 1
ATOM 762 C C . ALA A 1 97 ? 3.523 -9.514 9.026 1.00 93.94 97 ALA A C 1
ATOM 764 O O . ALA A 1 97 ? 3.339 -9.409 10.234 1.00 93.94 97 ALA A O 1
ATOM 765 N N . GLN A 1 98 ? 4.222 -8.611 8.339 1.00 92.75 98 GLN A N 1
ATOM 766 C CA . GLN A 1 98 ? 4.828 -7.444 8.966 1.00 92.75 98 GLN A CA 1
ATOM 767 C C . GLN A 1 98 ? 3.800 -6.402 9.409 1.00 92.75 98 GLN A C 1
ATOM 769 O O . GLN A 1 98 ? 3.937 -5.837 10.488 1.00 92.75 98 GLN A O 1
ATOM 774 N N . PHE A 1 99 ? 2.753 -6.186 8.614 1.00 91.94 99 PHE A N 1
ATOM 775 C CA . PHE A 1 99 ? 1.653 -5.292 8.959 1.00 91.94 99 PHE A CA 1
ATOM 776 C C . PHE A 1 99 ? 0.968 -5.723 10.258 1.00 91.94 99 PHE A C 1
ATOM 778 O O . PHE A 1 99 ? 0.724 -4.884 11.116 1.00 91.94 99 PHE A O 1
ATOM 785 N N . ILE A 1 100 ? 0.713 -7.024 10.432 1.00 88.56 100 ILE A N 1
ATOM 786 C CA . ILE A 1 100 ? 0.129 -7.566 11.667 1.00 88.56 100 ILE A CA 1
ATOM 787 C C . ILE A 1 100 ? 1.067 -7.349 12.861 1.00 88.56 100 ILE A C 1
ATOM 789 O O . ILE A 1 100 ? 0.598 -6.977 13.928 1.00 88.56 100 ILE A O 1
ATOM 793 N N . ASN A 1 101 ? 2.379 -7.528 12.679 1.00 85.62 101 ASN A N 1
ATOM 794 C CA . ASN A 1 101 ? 3.356 -7.326 13.754 1.00 85.62 101 ASN A CA 1
ATOM 795 C C . ASN A 1 101 ? 3.480 -5.858 14.190 1.00 85.62 101 ASN A C 1
ATOM 797 O O . ASN A 1 101 ? 3.671 -5.593 15.371 1.00 85.62 101 ASN A O 1
ATOM 801 N N . ILE A 1 102 ? 3.398 -4.915 13.247 1.00 82.12 102 ILE A N 1
ATOM 802 C CA . ILE A 1 102 ? 3.492 -3.472 13.530 1.00 82.12 102 ILE A CA 1
ATOM 803 C C . ILE A 1 102 ? 2.160 -2.931 14.059 1.00 82.12 102 ILE A C 1
ATOM 805 O O . ILE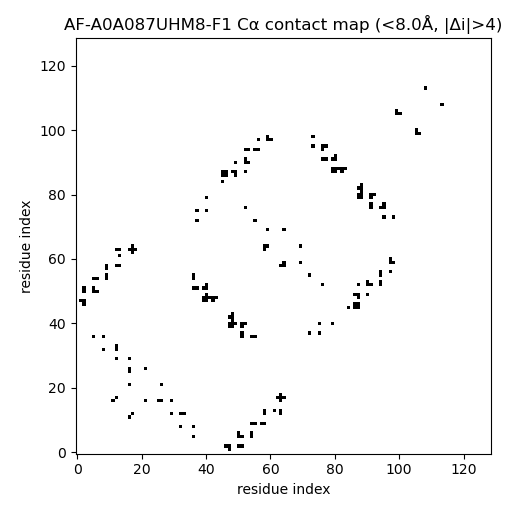 A 1 102 ? 2.133 -2.005 14.869 1.00 82.12 102 ILE A O 1
ATOM 809 N N . ASN A 1 103 ? 1.033 -3.506 13.634 1.00 76.31 103 ASN A N 1
ATOM 810 C CA . ASN A 1 103 ? -0.271 -3.106 14.131 1.00 76.31 103 ASN A CA 1
ATOM 811 C C . ASN A 1 103 ? -0.480 -3.610 15.568 1.00 76.31 103 ASN A C 1
ATOM 813 O O . ASN A 1 103 ? -0.977 -4.713 15.795 1.00 76.31 103 ASN A O 1
ATOM 817 N N . GLN A 1 104 ? -0.166 -2.743 16.531 1.00 67.25 104 GLN A N 1
ATOM 818 C CA . GLN A 1 104 ? -0.352 -2.968 17.968 1.00 67.25 104 GLN A CA 1
ATOM 819 C C . GLN A 1 104 ? -1.763 -3.449 18.359 1.00 67.25 104 GLN A C 1
ATOM 821 O O . GLN A 1 104 ? -1.920 -4.127 19.368 1.00 67.25 104 GLN A O 1
ATOM 826 N N . PHE A 1 105 ? -2.797 -3.161 17.562 1.00 69.12 105 PHE A N 1
ATOM 827 C CA . PHE A 1 105 ? -4.174 -3.560 17.860 1.00 69.12 105 PHE A CA 1
ATOM 828 C C . PHE A 1 105 ? -4.536 -4.949 17.326 1.00 69.12 105 PHE A C 1
ATOM 830 O O . PHE A 1 105 ? -5.425 -5.595 17.880 1.00 69.12 105 PHE A O 1
ATOM 837 N N . ALA A 1 106 ? -3.850 -5.429 16.281 1.00 63.66 106 ALA A N 1
ATOM 838 C CA . ALA A 1 106 ? -4.219 -6.654 15.569 1.00 63.66 106 ALA A CA 1
ATOM 839 C C . ALA A 1 106 ? -4.162 -7.912 16.454 1.00 63.66 106 ALA A C 1
ATOM 841 O O . ALA A 1 106 ? -4.947 -8.836 16.249 1.00 63.66 106 ALA A O 1
ATOM 842 N N . CYS A 1 107 ? -3.269 -7.935 17.446 1.00 61.62 107 CYS A N 1
ATOM 843 C CA . CYS A 1 107 ? -3.099 -9.070 18.357 1.00 61.62 107 CYS A CA 1
ATOM 844 C C . CYS A 1 107 ? -3.739 -8.864 19.740 1.00 61.62 107 CYS A C 1
ATOM 846 O O . CYS A 1 107 ? -3.913 -9.839 20.466 1.00 61.62 107 CYS A O 1
ATOM 848 N N . LEU A 1 108 ? -4.069 -7.625 20.125 1.00 69.94 108 LEU A N 1
ATOM 849 C CA . LEU A 1 108 ? -4.459 -7.299 21.503 1.00 69.94 108 LEU A CA 1
ATOM 850 C C . LEU A 1 108 ? -5.973 -7.265 21.731 1.00 69.94 108 LEU A C 1
ATOM 852 O O . LEU A 1 108 ? -6.415 -7.516 22.849 1.00 69.94 108 LEU A O 1
ATOM 856 N N . ILE A 1 109 ? -6.772 -6.962 20.702 1.00 76.69 109 ILE A N 1
ATOM 857 C CA . ILE A 1 109 ? -8.217 -6.761 20.866 1.00 76.69 109 ILE A CA 1
ATOM 858 C C . ILE A 1 109 ? -8.981 -7.747 19.974 1.00 76.69 109 ILE A C 1
ATOM 860 O O . ILE A 1 109 ? -9.012 -7.577 18.753 1.00 76.69 109 ILE A O 1
ATOM 864 N N . PRO A 1 110 ? -9.631 -8.774 20.554 1.00 83.31 110 PRO A N 1
ATOM 865 C CA . PRO A 1 110 ? -10.471 -9.686 19.793 1.00 83.31 110 PRO A CA 1
ATOM 866 C C . PRO A 1 110 ? -11.610 -8.946 19.084 1.00 83.31 110 PRO A C 1
ATOM 868 O O . PRO A 1 110 ? -12.266 -8.079 19.664 1.00 83.31 110 PRO A O 1
ATOM 871 N N . LEU A 1 111 ? -11.909 -9.349 17.846 1.00 85.00 111 LEU A N 1
ATOM 872 C CA . LEU A 1 111 ? -12.988 -8.755 17.050 1.00 85.00 111 LEU A CA 1
ATOM 873 C C . LEU A 1 111 ? -14.348 -8.691 17.782 1.00 85.00 111 LEU A C 1
ATOM 875 O O . LEU A 1 111 ? -15.022 -7.672 17.636 1.00 85.00 111 LEU A O 1
ATOM 879 N N . PRO A 1 112 ? -14.779 -9.709 18.563 1.00 89.69 112 PRO A N 1
ATOM 880 C CA . PRO A 1 112 ? -16.033 -9.623 19.313 1.00 89.69 112 PRO A CA 1
ATOM 881 C C . PRO A 1 112 ? -16.057 -8.462 20.315 1.00 89.69 112 PRO A C 1
ATOM 883 O O . PRO A 1 112 ? -17.024 -7.709 20.342 1.00 89.69 112 PRO A O 1
ATOM 886 N N . VAL A 1 113 ? -14.963 -8.264 21.059 1.00 88.88 113 VAL A N 1
ATOM 887 C CA . VAL A 1 113 ? -14.826 -7.188 22.058 1.00 88.88 113 VAL A CA 1
ATOM 888 C C . VAL A 1 113 ? -14.898 -5.816 21.389 1.00 88.88 113 VAL A C 1
ATOM 890 O O . VAL A 1 113 ? -15.558 -4.900 21.881 1.00 88.88 113 VAL A O 1
ATOM 893 N N . LEU A 1 114 ? -14.247 -5.680 20.230 1.00 88.06 114 LEU A N 1
ATOM 894 C CA . LEU A 1 114 ? -14.266 -4.435 19.470 1.00 88.06 114 LEU A CA 1
ATOM 895 C C . LEU A 1 114 ? -15.668 -4.120 18.924 1.00 88.06 114 LEU A C 1
ATOM 897 O O 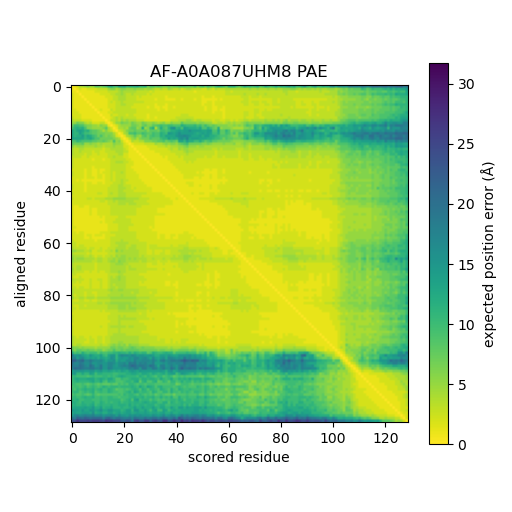. LEU A 1 114 ? -16.092 -2.968 18.969 1.00 88.06 114 LEU A O 1
ATOM 901 N N . LYS A 1 115 ? -16.400 -5.134 18.441 1.00 91.06 115 LYS A N 1
ATOM 902 C CA . LYS A 1 115 ? -17.785 -4.974 17.968 1.00 91.06 115 LYS A CA 1
ATOM 903 C C . LYS A 1 115 ? -18.727 -4.541 19.085 1.00 91.06 115 LYS A C 1
ATOM 905 O O . LYS A 1 115 ? -19.492 -3.605 18.891 1.00 91.06 115 LYS A O 1
ATOM 910 N N . GLU A 1 116 ? -18.637 -5.176 20.247 1.00 94.38 116 GLU A N 1
ATOM 911 C CA . GLU A 1 116 ? -19.460 -4.832 21.409 1.00 94.38 116 GLU A CA 1
ATOM 912 C C . GLU A 1 116 ? -19.199 -3.392 21.882 1.00 94.38 116 GLU A C 1
ATOM 914 O O . GLU A 1 116 ? -20.132 -2.623 22.129 1.00 94.38 116 GLU A O 1
ATOM 919 N N . SER A 1 117 ? -17.922 -2.996 21.929 1.00 91.56 117 SER A N 1
ATOM 920 C CA . SER A 1 117 ? -17.521 -1.627 22.272 1.00 91.56 117 SER A CA 1
ATOM 921 C C . SER A 1 117 ? -18.063 -0.618 21.254 1.00 91.56 117 SER A C 1
ATOM 923 O O . SER A 1 117 ? -18.644 0.39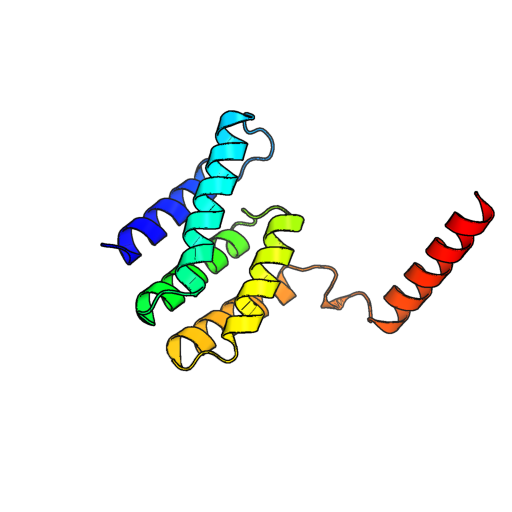6 21.634 1.00 91.56 117 SER A O 1
ATOM 925 N N . PHE A 1 118 ? -17.948 -0.922 19.956 1.00 92.31 118 PHE A N 1
ATOM 926 C CA . PHE A 1 118 ? -18.495 -0.092 18.881 1.00 92.31 118 PHE A CA 1
ATOM 927 C C . PHE A 1 118 ? -20.018 0.074 18.989 1.00 92.31 118 PHE A C 1
ATOM 929 O O . PHE A 1 118 ? -20.524 1.192 18.917 1.00 92.31 118 PHE A O 1
ATOM 936 N N . GLU A 1 119 ? -20.758 -1.014 19.214 1.00 96.25 119 GLU A N 1
ATOM 937 C CA . GLU A 1 119 ? -22.215 -0.973 19.384 1.00 96.25 119 GLU A CA 1
ATOM 938 C C . GLU A 1 119 ? -22.636 -0.144 20.604 1.00 96.25 119 GLU A C 1
ATOM 940 O O . GLU A 1 119 ? -23.623 0.592 20.540 1.00 96.25 119 GLU A O 1
ATOM 945 N N . THR A 1 120 ? -21.880 -0.236 21.699 1.00 95.50 120 THR A N 1
ATOM 946 C CA . THR A 1 120 ? -22.122 0.529 22.928 1.00 95.50 120 THR A CA 1
ATOM 947 C C . THR A 1 120 ? -21.945 2.029 22.694 1.00 95.50 120 THR A C 1
ATOM 949 O O . THR A 1 120 ? -22.832 2.812 23.036 1.00 95.50 120 THR A O 1
ATOM 952 N N . GLU A 1 121 ? -20.850 2.438 22.053 1.00 95.56 121 GLU A N 1
ATOM 953 C CA . GLU A 1 121 ? -20.604 3.848 21.724 1.00 95.56 121 GLU A CA 1
ATOM 954 C C . GLU A 1 121 ? -21.613 4.385 20.696 1.00 95.56 121 GLU A C 1
ATOM 956 O O . GLU A 1 121 ? -22.099 5.508 20.829 1.00 95.56 121 GLU A O 1
ATOM 961 N N . CYS A 1 122 ? -22.027 3.572 19.717 1.00 95.06 122 CYS A N 1
ATOM 962 C CA . CYS A 1 122 ? -23.088 3.952 18.783 1.00 95.06 122 CYS A CA 1
ATOM 963 C C . CYS A 1 122 ? -24.444 4.179 19.467 1.00 95.06 122 CYS A C 1
ATOM 965 O O . CYS A 1 122 ? -25.208 5.029 19.010 1.00 95.06 122 CYS A O 1
ATOM 967 N N . LYS A 1 123 ? -24.772 3.427 20.527 1.00 96.12 123 LYS A N 1
ATOM 968 C CA . LYS A 1 123 ? -25.995 3.656 21.316 1.00 96.12 123 LYS A CA 1
ATOM 969 C C . LYS A 1 123 ? -25.909 4.971 22.087 1.00 96.12 123 LYS A C 1
ATOM 971 O O . LYS A 1 123 ? -26.801 5.797 21.932 1.00 96.12 123 LYS A O 1
ATOM 976 N N . LYS A 1 124 ? -24.800 5.213 22.797 1.00 95.81 124 LYS A N 1
ATOM 977 C CA . LYS A 1 124 ? -24.559 6.479 23.513 1.00 95.81 124 LYS A CA 1
ATOM 978 C C . LYS A 1 124 ? -24.666 7.689 22.587 1.00 95.81 124 LYS A C 1
ATOM 980 O O . LYS A 1 124 ? -25.317 8.667 22.928 1.00 95.81 124 LYS A O 1
ATOM 985 N N . LEU A 1 125 ? -24.080 7.606 21.390 1.00 95.50 125 LEU A N 1
ATOM 986 C CA . LEU A 1 125 ? -24.136 8.692 20.411 1.00 95.50 125 LEU A CA 1
ATOM 987 C C . LEU A 1 125 ? -25.574 9.021 19.982 1.00 95.50 125 LEU A C 1
ATOM 989 O O . LEU A 1 125 ? -25.893 10.189 19.792 1.00 95.50 125 LEU A O 1
ATOM 993 N N . LYS A 1 126 ? -26.440 8.009 19.846 1.00 95.19 126 LYS A N 1
ATOM 994 C CA . LYS A 1 126 ? -27.861 8.201 19.513 1.00 95.19 126 LYS A CA 1
ATOM 995 C C . LYS A 1 126 ? -28.665 8.795 20.665 1.00 95.19 126 LYS A C 1
ATOM 997 O O . LYS A 1 126 ? -29.621 9.499 20.403 1.00 95.19 126 LYS A O 1
ATOM 1002 N N . GLU A 1 127 ? -28.302 8.498 21.909 1.00 94.81 127 GLU A N 1
ATOM 1003 C CA . GLU A 1 127 ? -28.950 9.062 23.104 1.00 94.81 127 GLU A CA 1
ATOM 1004 C C . GLU A 1 127 ? -28.553 10.528 23.353 1.00 94.81 127 GLU A C 1
ATOM 1006 O O . GLU A 1 127 ? -29.250 11.244 24.067 1.00 94.81 127 GLU A O 1
ATOM 1011 N N . MET A 1 128 ? -27.437 10.978 22.77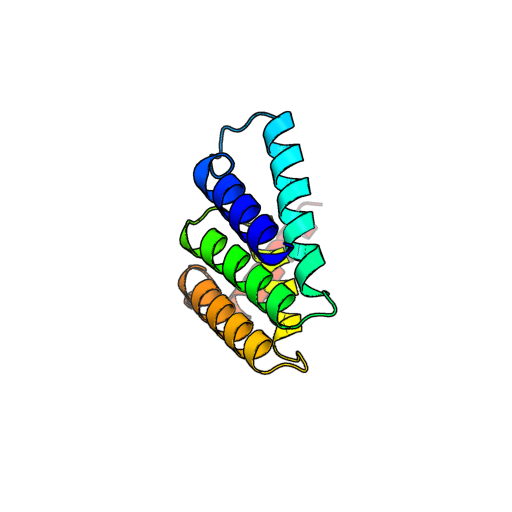0 1.00 88.94 128 MET A N 1
ATOM 1012 C CA . MET A 1 128 ? -26.965 12.367 22.821 1.00 88.94 128 MET A CA 1
ATOM 1013 C C . MET A 1 128 ? -27.541 13.262 21.707 1.00 88.94 128 MET A C 1
ATOM 1015 O O . MET A 1 128 ? -27.280 14.467 21.720 1.00 88.94 128 MET A O 1
ATOM 1019 N N . GLN A 1 129 ? -28.269 12.688 20.743 1.00 61.16 129 GLN A N 1
ATOM 1020 C CA . GLN A 1 129 ? -28.950 13.389 19.645 1.00 61.16 129 GLN A CA 1
ATOM 1021 C C . GLN A 1 129 ? -30.452 13.480 19.907 1.00 61.16 129 GLN A C 1
ATOM 1023 O O . GLN A 1 129 ? -31.024 14.534 19.550 1.00 61.16 129 GLN A O 1
#

Organism: Stegodyphus mimosarum (NCBI:txid407821)

Secondary structure (DSSP, 8-state):
-HHHHHHHHHHHHHHTS-SSS--HHHHHHHHHHHHHHHGGGG-SSHHHHHHHHHHHHHHHHTT-S-HHHHHHHHHHHHTTTT-SSHHHHHHHHHHHHHHHHH-TTTTTS-HHHHHHHHHHHHHHHHHT-

Radius of gyration: 17.36 Å; Cα contacts (8 Å, |Δi|>4): 107; chains: 1; bounding box: 43×38×40 Å

InterPro domains:
  IPR011989 Armadillo-like helical [G3DSA:1.25.10.10] (1-128)
  IPR016024 Armadillo-type fold [SSF48371] (2-114)
  IPR026971 Condensin subunit 1/Condensin-2 complex subunit D3 [PTHR14222] (1-128)

pLDDT: mean 91.74, std 8.37, range [61.16, 98.75]

Mean predicted aligned error: 5.29 Å

Solvent-accessible surface area (backbone atoms only — not comparable to full-atom values): 7178 Å² total; per-residue (Å²): 109,72,60,58,54,49,50,53,50,39,48,46,42,51,76,71,60,44,56,91,87,58,53,75,68,53,50,53,50,47,52,54,52,49,50,59,41,57,62,28,62,72,43,94,46,59,68,45,20,30,46,30,47,54,35,54,38,52,26,57,74,67,64,33,51,56,74,70,56,45,54,53,51,49,58,58,39,59,68,29,58,76,41,91,46,67,66,32,23,53,42,30,51,56,38,50,58,48,50,48,71,69,37,76,57,70,81,73,56,58,69,69,62,53,48,53,51,50,55,51,52,56,49,53,55,59,77,75,105

Sequence (129 aa):
MRNCALAMIGVILSSTLANENISKKEQKLREELLEHVEARLLDTNSFVRSKAIQVLKMLLEKEALASIELYNVAQLICRRLQDKASNVRKNAMAFLAQFININQFACLIPLPVLKESFETECKKLKEMQ

=== Feature glossary ===
Key to the feature types in this record:

Secondary structure (8-state, DSSP). Secondary structure is the local, repeating backbone conformation. DSSP classifies it into eight states by reading the hydrogen-bond network: three helix types (H, G, I), two β types (E, B), two non-regular types (T, S), and unstructured coil (-).

Backbone torsions (φ/ψ). Backbone dihedral angles. Every residue except chain termini has a φ (preceding-C → N → Cα → C) and a ψ (N → Cα → C → next-N). They are reported in degrees following the IUPAC sign convention. Secondary structure is essentially a statement about which (φ, ψ) basin each residue occupies.

Predicted aligned error. Predicted Aligned Error (PAE) is an AlphaFold confidence matrix: entry (i, j) is the expected error in the position of residue j, in ångströms, when the prediction is superimposed on the true structure at residue i. Low PAE within a block of residues means that block is internally rigid and well-predicted; high PAE between two blocks means their relative placement is uncertain even if each block individually is confident.

B-factor. B-factor (Debye–Waller factor) reflects atomic displacement in the crystal lattice. It is an experimental observable (units Å²), not a prediction; low values mean the atom is pinned down, high values mean it moves or is heterogeneous across the crystal.

Secondary structure (3-state, P-SEA). Three-state secondary structure (P-SEA) collapses the eight DSSP classes into helix (a), strand (b), and coil (c). P-SEA assigns these from Cα geometry alone — distances and angles — without requiring backbone oxygens, so it works on any Cα trace.

Sequence. Primary structure: the covalent order of the twenty standard amino acids along the backbone. Two proteins with the same sequence will (almost always) fold to the same structure; two with 30% identity often share a fold but not the details.

pLDDT. pLDDT is the predicted lDDT-Cα score: AlphaFold's confidence that the local environment of each residue (all inter-atomic distances within 15 Å) is correctly placed. It is a per-residue number between 0 and 100, with higher meaning more reliable.

InterPro / GO / CATH / organism. Functional annotations link the protein to curated databases. InterPro entries identify conserved domains and families by matching the sequence against member-database signatures (Pfam, PROSITE, CDD, …). Gene Ontology (GO) terms describe molecular function, biological process, and cellular component in a controlled vocabulary. CATH places the structure in a hierarchical fold classification (Class/Architecture/Topology/Homologous-superfamily). The organism is the source species.

Contact-map, Ramachandran, and PAE plots. Three diagnostic plots accompany the record. The Cα contact map visualizes the tertiary structure as a 2D adjacency matrix (8 Å cutoff, sequence-local contacts suppressed). The Ramachandran plot shows the distribution of backbone (φ, ψ) torsions, with points in the α and β basins reflecting secondary structure content. The PAE plot shows AlphaFold's inter-residue confidence as a color matrix.

mmCIF coordinates. The mmCIF table is the protein's shape written out atom by atom. For each backbone N, Cα, C, and carbonyl O, it records an (x, y, z) coordinate triple in Å plus the residue type, chain letter, and residue number.

Radius of gyration, Cα contacts, bounding box. Three whole-structure scalars: the radius of gyration (RMS distance of Cα from centroid, in Å), the count of Cα–Cα contacts (pairs closer than 8 Å and separated by more than four residues in sequence — i.e. tertiary, not local, contacts), and the bounding-box dimensions. Together they distinguish compact globular folds from extended fibres or disordered chains.

Foldseek 3Di. The Foldseek 3Di string encodes local tertiary geometry as a 20-letter alphabet — one character per residue — derived from the relative positions of nearby Cα atoms. Unlike the amino-acid sequence, 3Di is a direct function of the 3D structure, so two proteins with the same fold have similar 3Di strings even at low sequence identity.

Rendered structure images. Six rendered views show the 3D structure from the faces of a cube — i.e. along ±x, ±y, ±z. Rendering representation is drawn randomly per protein from cartoon (secondary-structure ribbons), sticks (backbone bonds), or molecular surface; coloring is either N→C rainbow (blue at the N-terminus through red at the C-terminus) or one color per chain.

Nearest PDB structures. The Foldseek neighbor list gives the closest experimentally determined structures in the PDB, ranked by structural alignment. TM-score near 1 means near-identical fold; near 0.3 means only rough topology match. This is how one finds what a novel AlphaFold prediction most resembles in the solved-structure universe.

Solvent-accessible surface area. SASA measures how much of the protein is reachable by solvent. It is computed by rolling a water-sized probe over the atomic surface and summing the exposed area (Å²). Per-residue SASA distinguishes core (buried, low SASA) from surface (exposed, high SASA) residues; total SASA is a whole-molecule size measure.